Protein AF-A0A7L4TH81-F1 (afdb_monomer_lite)

Structure (mmCIF, N/CA/C/O backbone):
data_AF-A0A7L4TH81-F1
#
_entry.id   AF-A0A7L4TH81-F1
#
loop_
_atom_site.group_PDB
_atom_site.id
_atom_site.type_symbol
_atom_site.label_atom_id
_atom_site.label_alt_id
_atom_site.label_comp_id
_atom_site.label_asym_id
_atom_site.label_entity_id
_atom_site.label_seq_id
_atom_site.pdbx_PDB_ins_code
_atom_site.Cartn_x
_atom_site.Cartn_y
_atom_site.Cartn_z
_atom_site.occupancy
_atom_site.B_iso_or_equiv
_atom_site.auth_seq_id
_atom_site.auth_comp_id
_atom_site.auth_asym_id
_atom_site.auth_atom_id
_atom_site.pdbx_PDB_model_num
ATOM 1 N N . SER A 1 1 ? 35.036 -0.415 6.328 1.00 38.22 1 SER A N 1
ATOM 2 C CA . SER A 1 1 ? 33.886 0.152 5.597 1.00 38.22 1 SER A CA 1
ATOM 3 C C . SER A 1 1 ? 34.293 0.350 4.145 1.00 38.22 1 SER A C 1
ATOM 5 O O . SER A 1 1 ? 35.161 1.162 3.867 1.00 38.22 1 SER A O 1
ATOM 7 N N . HIS A 1 2 ? 33.745 -0.432 3.213 1.00 38.38 2 HIS A N 1
ATOM 8 C CA . HIS A 1 2 ? 33.987 -0.220 1.782 1.00 38.38 2 HIS A CA 1
ATOM 9 C C . HIS A 1 2 ? 32.913 0.715 1.226 1.00 38.38 2 HIS A C 1
ATOM 11 O O . HIS A 1 2 ? 31.805 0.289 0.920 1.00 38.38 2 HIS A O 1
ATOM 17 N N . THR A 1 3 ? 33.236 2.000 1.108 1.00 55.50 3 THR A N 1
ATOM 18 C CA . THR A 1 3 ? 32.456 2.965 0.329 1.00 55.50 3 THR A CA 1
ATOM 19 C C . THR A 1 3 ? 32.964 2.945 -1.108 1.00 55.50 3 THR A C 1
ATOM 21 O O . THR A 1 3 ? 33.905 3.655 -1.453 1.00 55.50 3 THR A O 1
ATOM 24 N N . THR A 1 4 ? 32.361 2.114 -1.954 1.00 43.94 4 THR A N 1
ATOM 25 C CA . THR A 1 4 ? 32.473 2.263 -3.409 1.00 43.94 4 THR A CA 1
ATOM 26 C C . THR A 1 4 ? 31.120 2.730 -3.929 1.00 43.94 4 THR A C 1
ATOM 28 O O . THR A 1 4 ? 30.242 1.936 -4.245 1.00 43.94 4 THR A O 1
ATOM 31 N N . SER A 1 5 ? 30.915 4.047 -3.990 1.00 56.84 5 SER A N 1
ATOM 32 C CA . SER A 1 5 ? 29.796 4.618 -4.743 1.00 56.84 5 SER A CA 1
ATOM 33 C C . SER A 1 5 ? 30.154 4.582 -6.232 1.00 56.84 5 SER A C 1
ATOM 35 O O . SER A 1 5 ? 30.574 5.582 -6.817 1.00 56.84 5 SER A O 1
ATOM 37 N N . GLY A 1 6 ? 30.068 3.399 -6.841 1.00 50.22 6 GLY A N 1
ATOM 38 C CA . GLY A 1 6 ? 30.010 3.288 -8.295 1.00 50.22 6 GLY A CA 1
ATOM 39 C C . GLY A 1 6 ? 28.703 3.895 -8.808 1.00 50.22 6 GLY A C 1
ATOM 40 O O . GLY A 1 6 ? 27.731 4.028 -8.066 1.00 50.22 6 GLY A O 1
ATOM 41 N N . VAL A 1 7 ? 28.650 4.284 -10.083 1.00 52.72 7 VAL A N 1
ATOM 42 C CA . VAL A 1 7 ? 27.395 4.763 -10.678 1.00 52.72 7 VAL A CA 1
ATOM 43 C C . VAL A 1 7 ? 26.375 3.619 -10.621 1.00 52.72 7 VAL A C 1
ATOM 45 O O . VAL A 1 7 ? 26.501 2.650 -11.367 1.00 52.72 7 VAL A O 1
ATOM 48 N N . HIS A 1 8 ? 25.381 3.733 -9.737 1.00 58.03 8 HIS A N 1
ATOM 49 C CA . HIS A 1 8 ? 24.304 2.764 -9.502 1.00 58.03 8 HIS A CA 1
ATOM 50 C C . HIS A 1 8 ? 23.376 2.660 -10.727 1.00 58.03 8 HIS A C 1
ATOM 52 O O . HIS A 1 8 ? 22.264 3.188 -10.735 1.00 58.03 8 HIS A O 1
ATOM 58 N N . LYS A 1 9 ? 23.859 2.069 -11.829 1.00 57.44 9 LYS A N 1
ATOM 59 C CA . LYS A 1 9 ? 23.144 2.036 -13.117 1.00 57.44 9 LYS A CA 1
ATOM 60 C C . LYS A 1 9 ? 22.202 0.849 -13.269 1.00 57.44 9 LYS A C 1
ATOM 62 O O . LYS A 1 9 ? 21.304 0.950 -14.091 1.00 57.44 9 LYS A O 1
ATOM 67 N N . TYR A 1 10 ? 22.409 -0.251 -12.539 1.00 69.06 10 TYR A N 1
ATOM 68 C CA . TYR A 1 10 ? 21.656 -1.505 -12.723 1.00 69.06 10 TYR A CA 1
ATOM 69 C C . TYR A 1 10 ? 21.375 -2.249 -11.413 1.00 69.06 10 TYR A C 1
ATOM 71 O O . TYR A 1 10 ? 21.100 -3.447 -11.429 1.00 69.06 10 TYR A O 1
ATOM 79 N N . ASP A 1 11 ? 21.435 -1.554 -10.280 1.00 74.44 11 ASP A N 1
ATOM 80 C CA . ASP A 1 11 ? 21.285 -2.178 -8.968 1.00 74.44 11 ASP A CA 1
ATOM 81 C C . ASP A 1 11 ? 19.938 -2.880 -8.835 1.00 74.44 11 ASP A C 1
ATOM 83 O O . ASP A 1 11 ? 18.881 -2.277 -8.996 1.00 74.44 11 ASP A O 1
ATOM 87 N N . ARG A 1 12 ? 19.959 -4.166 -8.507 1.00 82.31 12 ARG A N 1
ATOM 88 C CA . ARG A 1 12 ? 18.759 -4.969 -8.269 1.00 82.31 12 ARG A CA 1
ATOM 89 C C . ARG A 1 12 ? 18.584 -5.191 -6.768 1.00 82.31 12 ARG A C 1
ATOM 91 O O . ARG A 1 12 ? 18.718 -6.315 -6.305 1.00 82.31 12 ARG A O 1
ATOM 98 N N . TYR A 1 13 ? 18.295 -4.111 -6.031 1.00 84.06 13 TYR A N 1
ATOM 99 C CA . TYR A 1 13 ? 18.346 -4.039 -4.557 1.00 84.06 13 TYR A CA 1
ATOM 100 C C . TYR A 1 13 ? 17.735 -5.233 -3.798 1.00 84.06 13 TYR A C 1
ATOM 102 O O . TYR A 1 13 ? 18.307 -5.645 -2.797 1.00 84.06 13 TYR A O 1
ATOM 110 N N . PHE A 1 14 ? 16.615 -5.800 -4.265 1.00 88.00 14 PHE A N 1
ATOM 111 C CA . PHE A 1 14 ? 15.927 -6.921 -3.600 1.00 88.00 14 PHE A CA 1
ATOM 112 C C . PHE A 1 14 ? 15.995 -8.254 -4.369 1.00 88.00 14 PHE A C 1
ATOM 114 O O . PHE A 1 14 ? 15.381 -9.233 -3.949 1.00 88.00 14 PHE A O 1
ATOM 121 N N . HIS A 1 15 ? 16.745 -8.345 -5.474 1.00 89.19 15 HIS A N 1
ATOM 122 C CA . HIS A 1 15 ? 16.962 -9.633 -6.145 1.00 89.19 15 HIS A CA 1
ATOM 123 C C . HIS A 1 15 ? 18.175 -10.362 -5.564 1.00 89.19 15 HIS A C 1
ATOM 125 O O . HIS A 1 15 ? 19.057 -9.758 -4.955 1.00 89.19 15 HIS A O 1
ATOM 131 N N . HIS A 1 16 ? 18.240 -11.670 -5.803 1.00 89.75 16 HIS A N 1
ATOM 132 C CA . HIS A 1 16 ? 19.336 -12.519 -5.360 1.00 89.75 16 HIS A CA 1
ATOM 133 C C . HIS A 1 16 ? 19.726 -13.517 -6.464 1.00 89.75 16 HIS A C 1
ATOM 135 O O . HIS A 1 16 ? 18.900 -13.871 -7.299 1.00 89.75 16 HIS A O 1
ATOM 141 N N . GLY A 1 17 ? 20.994 -13.948 -6.493 1.00 86.81 17 GLY A N 1
ATOM 142 C CA . GLY A 1 17 ? 21.510 -14.860 -7.527 1.00 86.81 17 GLY A CA 1
ATOM 143 C C . GLY A 1 17 ? 21.065 -16.319 -7.359 1.00 86.81 17 GLY A C 1
ATOM 144 O O . GLY A 1 17 ? 20.709 -16.964 -8.335 1.00 86.81 17 GLY A O 1
ATOM 145 N N . LEU A 1 18 ? 21.067 -16.833 -6.121 1.00 92.00 18 LEU A N 1
ATOM 146 C CA . LEU A 1 18 ? 20.572 -18.185 -5.795 1.00 92.00 18 LEU A CA 1
ATOM 147 C C . LEU A 1 18 ? 19.044 -18.242 -5.636 1.00 92.00 18 LEU A C 1
ATOM 149 O O . LEU A 1 18 ? 18.378 -19.039 -6.286 1.00 92.00 18 LEU A O 1
ATOM 153 N N . TYR A 1 19 ? 18.479 -17.385 -4.784 1.00 91.69 19 TYR A N 1
ATOM 154 C CA . TYR A 1 19 ? 17.034 -17.280 -4.597 1.00 91.69 19 TYR A CA 1
ATOM 155 C C . TYR A 1 19 ? 16.410 -16.423 -5.704 1.00 91.69 19 TYR A C 1
ATOM 157 O O . TYR A 1 19 ? 16.454 -15.194 -5.639 1.00 91.69 19 TYR A O 1
ATOM 165 N N . ARG A 1 20 ? 15.833 -17.075 -6.721 1.00 92.38 20 ARG A N 1
ATOM 166 C CA . ARG A 1 20 ? 15.226 -16.410 -7.894 1.00 92.38 20 ARG A CA 1
ATOM 167 C C . ARG A 1 20 ? 14.155 -15.390 -7.513 1.00 92.38 20 ARG A C 1
ATOM 169 O O . ARG A 1 20 ? 14.146 -14.287 -8.053 1.00 92.38 20 ARG A O 1
ATOM 176 N N . SER A 1 21 ? 13.355 -15.717 -6.501 1.00 92.81 21 SER A N 1
ATOM 177 C CA . SER A 1 21 ? 12.304 -14.853 -5.958 1.00 92.81 21 SER A CA 1
ATOM 178 C C . SER A 1 21 ? 12.835 -13.642 -5.192 1.00 92.81 21 SER A C 1
ATOM 180 O O . SER A 1 21 ? 12.063 -12.765 -4.808 1.00 92.81 21 SER A O 1
ATOM 182 N N . GLY A 1 22 ? 14.151 -13.556 -4.984 1.00 93.56 22 GLY A N 1
ATOM 183 C CA . GLY A 1 22 ? 14.774 -12.496 -4.212 1.00 93.56 22 GLY A CA 1
ATOM 184 C C . GLY A 1 22 ? 14.288 -12.483 -2.765 1.00 93.56 22 GLY A C 1
ATOM 185 O O . GLY A 1 22 ? 13.975 -13.513 -2.176 1.00 93.56 22 GLY A O 1
ATOM 186 N N . TRP A 1 23 ? 14.234 -11.291 -2.187 1.00 94.44 23 TRP A N 1
ATOM 187 C CA . TRP A 1 23 ? 13.785 -11.055 -0.817 1.00 94.44 23 TRP A CA 1
ATOM 188 C C . TRP A 1 23 ? 12.258 -11.076 -0.719 1.00 94.44 23 TRP A C 1
ATOM 190 O O . TRP A 1 23 ? 11.613 -10.053 -0.489 1.00 94.44 23 TRP A O 1
ATOM 200 N N . THR A 1 24 ? 11.672 -12.250 -0.924 1.00 94.56 24 THR A N 1
ATOM 201 C CA . THR A 1 24 ? 10.226 -12.468 -0.868 1.00 94.56 24 THR A CA 1
ATOM 202 C C . THR A 1 24 ? 9.870 -13.663 0.006 1.00 94.56 24 THR A C 1
ATOM 204 O O . THR A 1 24 ? 10.671 -14.574 0.204 1.00 94.56 24 THR A O 1
ATOM 207 N N . TYR A 1 25 ? 8.647 -13.657 0.529 1.00 92.69 25 TYR A N 1
ATOM 208 C CA . TYR A 1 25 ? 8.031 -14.794 1.207 1.00 92.69 25 TYR A CA 1
ATOM 209 C C . TYR A 1 25 ? 6.573 -14.898 0.759 1.00 92.69 25 TYR A C 1
ATOM 211 O O . TYR A 1 25 ? 5.845 -13.909 0.836 1.00 92.69 25 TYR A O 1
ATOM 219 N N . GLU A 1 26 ? 6.155 -16.064 0.259 1.00 92.31 26 GLU A N 1
ATOM 220 C CA . GLU A 1 26 ? 4.779 -16.309 -0.215 1.00 92.31 26 GLU A CA 1
ATOM 221 C C . GLU A 1 26 ? 4.268 -15.222 -1.185 1.00 92.31 26 GLU A C 1
ATOM 223 O O . GLU A 1 26 ? 3.193 -14.644 -1.004 1.00 92.31 26 GLU A O 1
ATOM 228 N N . GLY A 1 27 ? 5.094 -14.861 -2.177 1.00 89.94 27 GLY A N 1
ATOM 229 C CA . GLY A 1 27 ? 4.764 -13.842 -3.183 1.00 89.94 27 GLY A CA 1
ATOM 230 C C . GLY A 1 27 ? 4.708 -12.402 -2.656 1.00 89.94 27 GLY A C 1
ATOM 231 O O . GLY A 1 27 ? 4.275 -11.503 -3.374 1.00 89.94 27 GLY A O 1
ATOM 232 N N . ARG A 1 28 ? 5.137 -12.150 -1.412 1.00 92.06 28 ARG A N 1
ATOM 233 C CA . ARG A 1 28 ? 5.172 -10.815 -0.799 1.00 92.06 28 ARG A CA 1
ATOM 234 C C . ARG A 1 28 ? 6.600 -10.328 -0.616 1.00 92.06 28 ARG A C 1
ATOM 236 O O . ARG A 1 28 ? 7.485 -11.096 -0.248 1.00 92.06 28 ARG A O 1
ATOM 243 N N . ALA A 1 29 ? 6.808 -9.035 -0.843 1.00 93.06 29 ALA A N 1
ATOM 244 C CA . ALA A 1 29 ? 8.087 -8.379 -0.610 1.00 93.06 29 ALA A CA 1
ATOM 245 C C . ALA A 1 29 ? 8.452 -8.417 0.881 1.00 93.06 29 ALA A C 1
ATOM 247 O O . ALA A 1 29 ? 7.649 -8.014 1.724 1.00 93.06 29 ALA A O 1
ATOM 248 N N . ILE A 1 30 ? 9.674 -8.834 1.206 1.00 93.44 30 ILE A N 1
ATOM 249 C CA . ILE A 1 30 ? 10.269 -8.627 2.527 1.00 93.44 30 ILE A CA 1
ATOM 250 C C . ILE A 1 30 ? 11.012 -7.290 2.479 1.00 93.44 30 ILE A C 1
ATOM 252 O O . ILE A 1 30 ? 11.959 -7.126 1.712 1.00 93.44 30 ILE A O 1
ATOM 256 N N . GLY A 1 31 ? 10.593 -6.322 3.297 1.00 89.88 31 GLY A N 1
ATOM 257 C CA . GLY A 1 31 ? 11.186 -4.985 3.338 1.00 89.88 31 GLY A CA 1
ATOM 258 C C . GLY A 1 31 ? 10.175 -3.899 2.988 1.00 89.88 31 GLY A C 1
ATOM 259 O O . GLY A 1 31 ? 9.183 -3.728 3.694 1.00 89.88 31 GLY A O 1
ATOM 260 N N . SER A 1 32 ? 10.436 -3.120 1.935 1.00 90.75 32 SER A N 1
ATOM 261 C CA . SER A 1 32 ? 9.547 -2.007 1.585 1.00 90.75 32 SER A CA 1
ATOM 262 C C . SER A 1 32 ? 8.301 -2.488 0.822 1.00 90.75 32 SER A C 1
ATOM 264 O O . SER A 1 32 ? 8.439 -3.209 -0.168 1.00 90.75 32 SER A O 1
ATOM 266 N N . PRO A 1 33 ? 7.091 -2.033 1.207 1.00 90.38 33 PRO A N 1
ATOM 267 C CA . PRO A 1 33 ? 5.828 -2.486 0.615 1.00 90.38 33 PRO A CA 1
ATOM 268 C C . PRO A 1 33 ? 5.580 -1.964 -0.810 1.00 90.38 33 PRO A C 1
ATOM 270 O O . PRO A 1 33 ? 4.605 -2.353 -1.441 1.00 90.38 33 PRO A O 1
ATOM 273 N N . PHE A 1 34 ? 6.429 -1.066 -1.320 1.00 93.56 34 PHE A N 1
ATOM 274 C CA . PHE A 1 34 ? 6.304 -0.503 -2.670 1.00 93.56 34 PHE A CA 1
ATOM 275 C C . PHE A 1 34 ? 7.177 -1.221 -3.707 1.00 93.56 34 PHE A C 1
ATOM 277 O O . PHE A 1 34 ? 7.141 -0.873 -4.891 1.00 93.56 34 PHE A O 1
ATOM 284 N N . PHE A 1 35 ? 7.951 -2.225 -3.288 1.00 93.69 35 PHE A N 1
ATOM 285 C CA . PHE A 1 35 ? 8.487 -3.210 -4.218 1.00 93.69 35 PHE A CA 1
ATOM 286 C C . PHE A 1 35 ? 7.381 -4.179 -4.623 1.00 93.69 35 PHE A C 1
ATOM 288 O O . PHE A 1 35 ? 6.596 -4.630 -3.795 1.00 93.69 35 PHE A O 1
ATOM 295 N N . THR A 1 36 ? 7.321 -4.481 -5.912 1.00 92.94 36 THR A N 1
ATOM 296 C CA . THR A 1 36 ? 6.323 -5.341 -6.537 1.00 92.94 36 THR A CA 1
ATOM 297 C C . THR A 1 36 ? 7.000 -6.657 -6.892 1.00 92.94 36 THR A C 1
ATOM 299 O O . THR A 1 36 ? 7.782 -6.675 -7.847 1.00 92.94 36 THR A O 1
ATOM 302 N N . PRO A 1 37 ? 6.763 -7.734 -6.124 1.00 94.19 37 PRO A N 1
ATOM 303 C CA . PRO A 1 37 ? 7.216 -9.062 -6.498 1.00 94.19 37 PRO A CA 1
ATOM 304 C C . PRO A 1 37 ? 6.689 -9.440 -7.878 1.00 94.19 37 PRO A C 1
ATOM 306 O O . PRO A 1 37 ? 5.565 -9.084 -8.240 1.00 94.19 37 PRO A O 1
ATOM 309 N N . ASP A 1 38 ? 7.512 -10.144 -8.640 1.00 92.75 38 ASP A N 1
ATOM 310 C CA . ASP A 1 38 ? 7.079 -10.772 -9.879 1.00 92.75 38 ASP A CA 1
ATOM 311 C C . ASP A 1 38 ? 6.140 -11.947 -9.541 1.00 92.75 38 ASP A C 1
ATOM 313 O O . ASP A 1 38 ? 6.543 -12.815 -8.757 1.00 92.75 38 ASP A O 1
ATOM 317 N N . PRO A 1 39 ? 4.903 -11.990 -10.077 1.00 91.81 39 PRO A N 1
ATOM 318 C CA . PRO A 1 39 ? 3.984 -13.109 -9.874 1.00 91.81 39 PRO A CA 1
ATOM 319 C C . PRO A 1 39 ? 4.573 -14.470 -10.258 1.00 91.81 39 PRO A C 1
ATOM 321 O O . PRO A 1 39 ? 4.205 -15.472 -9.649 1.00 91.81 39 PRO A O 1
ATOM 324 N N . ASP A 1 40 ? 5.512 -14.497 -11.207 1.00 92.69 40 ASP A N 1
ATOM 325 C CA . ASP A 1 40 ? 6.174 -15.723 -11.662 1.00 92.69 40 ASP A CA 1
ATOM 326 C C . ASP A 1 40 ? 7.321 -16.161 -10.730 1.00 92.69 40 ASP A C 1
ATOM 328 O O . ASP A 1 40 ? 7.974 -17.177 -10.963 1.00 92.69 40 ASP A O 1
ATOM 332 N N . GLY A 1 41 ? 7.580 -15.414 -9.650 1.00 90.62 41 GLY A N 1
ATOM 333 C CA . GLY A 1 41 ? 8.628 -15.733 -8.680 1.00 90.62 41 GLY A CA 1
ATOM 334 C C . GLY A 1 41 ? 10.038 -15.358 -9.145 1.00 90.62 41 GLY A C 1
ATOM 335 O O . GLY A 1 41 ? 11.016 -15.805 -8.551 1.00 90.62 41 GLY A O 1
ATOM 336 N N . GLU A 1 42 ? 10.164 -14.495 -10.155 1.00 91.06 42 GLU A N 1
ATOM 337 C CA . GLU A 1 42 ? 11.444 -14.047 -10.734 1.00 91.06 42 GLU A CA 1
ATOM 338 C C . GLU A 1 42 ? 11.977 -12.739 -10.115 1.00 91.06 42 GLU A C 1
ATOM 340 O O . GLU A 1 42 ? 12.651 -11.911 -10.741 1.00 91.06 42 GLU A O 1
ATOM 345 N N . GLY A 1 43 ? 11.709 -12.555 -8.823 1.00 91.38 43 GLY A N 1
ATOM 346 C CA . GLY A 1 43 ? 12.188 -11.423 -8.043 1.00 91.38 43 GLY A CA 1
ATOM 347 C C . GLY A 1 43 ? 11.185 -10.282 -8.031 1.00 91.38 43 GLY A C 1
ATOM 348 O O . GLY A 1 43 ? 10.104 -10.424 -7.471 1.00 91.38 43 GLY A O 1
ATOM 349 N N . PHE A 1 44 ? 11.566 -9.130 -8.584 1.00 93.25 44 PHE A N 1
ATOM 350 C CA . PHE A 1 44 ? 10.803 -7.888 -8.490 1.00 93.25 44 PHE A CA 1
ATOM 351 C C . PHE A 1 44 ? 10.664 -7.188 -9.841 1.00 93.25 44 PHE A C 1
ATOM 353 O O . PHE A 1 44 ? 11.635 -7.031 -10.582 1.00 93.25 44 PHE A O 1
ATOM 360 N N . LEU A 1 45 ? 9.459 -6.691 -10.117 1.00 92.25 45 LEU A N 1
ATOM 361 C CA . LEU A 1 45 ? 9.123 -5.947 -11.335 1.00 92.25 45 LEU A CA 1
ATOM 362 C C . LEU A 1 45 ? 9.636 -4.501 -11.310 1.00 92.25 45 LEU A C 1
ATOM 364 O O . LEU A 1 45 ? 9.722 -3.836 -12.343 1.00 92.25 45 LEU A O 1
ATOM 368 N N . ASN A 1 46 ? 9.992 -3.989 -10.132 1.00 92.38 46 ASN A N 1
ATOM 369 C CA . ASN A 1 46 ? 10.571 -2.666 -9.969 1.00 92.38 46 ASN A CA 1
ATOM 370 C C . ASN A 1 46 ? 11.798 -2.672 -9.061 1.00 92.38 46 ASN A C 1
ATOM 372 O O . ASN A 1 46 ? 11.887 -3.428 -8.101 1.00 92.38 46 ASN A O 1
ATOM 376 N N . ASN A 1 47 ? 12.733 -1.764 -9.347 1.00 89.75 47 ASN A N 1
ATOM 377 C CA . ASN A 1 47 ? 13.867 -1.487 -8.463 1.00 89.75 47 ASN A CA 1
ATOM 378 C C . ASN A 1 47 ? 13.929 -0.026 -7.989 1.00 89.75 47 ASN A C 1
ATOM 380 O O . ASN A 1 47 ? 14.767 0.319 -7.157 1.00 89.75 47 ASN A O 1
ATOM 384 N N . LYS A 1 48 ? 13.081 0.837 -8.564 1.00 90.50 48 LYS A N 1
ATOM 385 C CA . LYS A 1 48 ? 13.154 2.283 -8.410 1.00 90.50 48 LYS A CA 1
ATOM 386 C C . LYS A 1 48 ? 11.761 2.871 -8.295 1.00 90.50 48 LYS A C 1
ATOM 388 O O . LYS A 1 48 ? 11.007 2.947 -9.265 1.00 90.50 48 LYS A O 1
ATOM 393 N N . PHE A 1 49 ? 11.461 3.378 -7.113 1.00 93.19 49 PHE A N 1
ATOM 394 C CA . PHE A 1 49 ? 10.268 4.167 -6.864 1.00 93.19 49 PHE A CA 1
ATOM 395 C C . PHE A 1 49 ? 10.584 5.316 -5.910 1.00 93.19 49 PHE A C 1
ATOM 397 O O . PHE A 1 49 ? 11.625 5.355 -5.257 1.00 93.19 49 PHE A O 1
ATOM 404 N N . ARG A 1 50 ? 9.660 6.268 -5.837 1.00 95.50 50 ARG A N 1
ATOM 405 C CA . ARG A 1 50 ? 9.588 7.268 -4.771 1.00 95.50 50 ARG A CA 1
ATOM 406 C C . ARG A 1 50 ? 8.199 7.198 -4.173 1.00 95.50 50 ARG A C 1
ATOM 408 O O . ARG A 1 50 ? 7.235 7.159 -4.933 1.00 95.50 50 ARG A O 1
ATOM 415 N N . ALA A 1 51 ? 8.105 7.178 -2.853 1.00 97.06 51 ALA A N 1
ATOM 416 C CA . ALA A 1 51 ? 6.829 7.106 -2.165 1.00 97.06 51 ALA A CA 1
ATOM 417 C C . ALA A 1 51 ? 6.753 8.136 -1.039 1.00 97.06 51 ALA A C 1
ATOM 419 O O . ALA A 1 51 ? 7.748 8.415 -0.372 1.00 97.06 51 ALA A O 1
ATOM 420 N N . HIS A 1 52 ? 5.556 8.671 -0.838 1.00 97.94 52 HIS A N 1
ATOM 421 C CA . HIS A 1 52 ? 5.178 9.475 0.313 1.00 97.94 52 HIS A CA 1
ATOM 422 C C . HIS A 1 52 ? 4.067 8.730 1.045 1.00 97.94 52 HIS A C 1
ATOM 424 O O . HIS A 1 52 ? 3.115 8.280 0.410 1.00 97.94 52 HIS A O 1
ATOM 430 N N . HIS A 1 53 ? 4.202 8.587 2.360 1.00 98.06 53 HIS A N 1
ATOM 431 C CA . HIS A 1 53 ? 3.236 7.899 3.207 1.00 98.06 53 HIS A CA 1
ATOM 432 C C . HIS A 1 53 ? 2.883 8.789 4.392 1.00 98.06 53 HIS A C 1
ATOM 434 O O . HIS A 1 53 ? 3.777 9.315 5.054 1.00 98.06 53 HIS A O 1
ATOM 440 N N . ILE A 1 54 ? 1.589 8.962 4.641 1.00 98.38 54 ILE A N 1
ATOM 441 C CA . ILE A 1 54 ? 1.062 9.741 5.758 1.00 98.38 54 ILE A CA 1
ATOM 442 C C . ILE A 1 54 ? -0.004 8.899 6.454 1.00 98.38 54 ILE A C 1
ATOM 444 O O . ILE A 1 54 ? -0.874 8.317 5.805 1.00 98.38 54 ILE A O 1
ATOM 448 N N . GLY A 1 55 ? 0.068 8.857 7.782 1.00 98.38 55 GLY A N 1
ATOM 449 C CA . GLY A 1 55 ? -0.933 8.231 8.635 1.00 98.38 55 GLY A CA 1
ATOM 450 C C . GLY A 1 55 ? -1.572 9.261 9.555 1.00 98.38 55 GLY A C 1
ATOM 451 O O . GLY A 1 55 ? -0.873 10.054 10.182 1.00 98.38 55 GLY A O 1
ATOM 452 N N . ILE A 1 56 ? -2.897 9.233 9.643 1.00 98.25 56 ILE A N 1
ATOM 453 C CA . ILE A 1 56 ? -3.688 10.024 10.582 1.00 98.25 56 ILE A CA 1
ATOM 454 C C . ILE A 1 56 ? -4.475 9.034 11.427 1.00 98.25 56 ILE A C 1
ATOM 456 O O . ILE A 1 56 ? -5.178 8.177 10.899 1.00 98.25 56 ILE A O 1
ATOM 460 N N . GLY A 1 57 ? -4.353 9.133 12.742 1.00 97.38 57 GLY A N 1
ATOM 461 C CA . GLY A 1 57 ? -5.079 8.276 13.663 1.00 97.38 57 GLY A CA 1
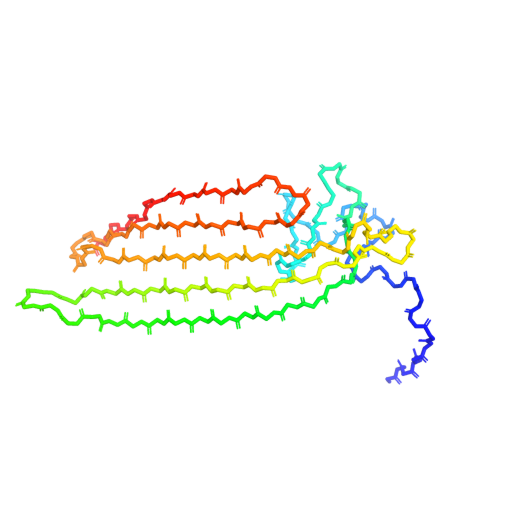ATOM 462 C C . GLY A 1 57 ? -5.581 9.073 14.846 1.00 97.38 57 GLY A C 1
ATOM 463 O O . GLY A 1 57 ? -5.004 10.097 15.211 1.00 97.38 57 GLY A O 1
ATOM 464 N N . GLY A 1 58 ? -6.661 8.593 15.441 1.00 94.69 58 GLY A N 1
ATOM 465 C CA . GLY A 1 58 ? -7.240 9.255 16.589 1.00 94.69 58 GLY A CA 1
ATOM 466 C C . GLY A 1 58 ? -8.417 8.507 17.176 1.00 94.69 58 GLY A C 1
ATOM 467 O O . GLY A 1 58 ? -8.743 7.377 16.811 1.00 94.69 58 GLY A O 1
ATOM 468 N N . GLN A 1 59 ? -9.041 9.182 18.124 1.00 93.25 59 GLN A N 1
ATOM 469 C CA . GLN A 1 59 ? -10.202 8.727 18.858 1.00 93.25 59 GLN A CA 1
ATOM 470 C C . GLN A 1 59 ? -11.230 9.847 18.800 1.00 93.25 59 GLN A C 1
ATOM 472 O O . GLN A 1 59 ? -10.998 10.926 19.338 1.00 93.25 59 GLN A O 1
ATOM 477 N N . TRP A 1 60 ? -12.335 9.617 18.098 1.00 86.69 60 TRP A N 1
ATOM 478 C CA . TRP A 1 60 ? -13.436 10.565 18.048 1.00 86.69 60 TRP A CA 1
ATOM 479 C C . TRP A 1 60 ? -14.350 10.331 19.260 1.00 86.69 60 TRP A C 1
ATOM 481 O O . TRP A 1 60 ? -14.900 9.231 19.391 1.00 86.69 60 TRP A O 1
ATOM 491 N N . PRO A 1 61 ? -14.515 11.312 20.164 1.00 79.75 61 PRO A N 1
ATOM 492 C CA . PRO A 1 61 ? -15.441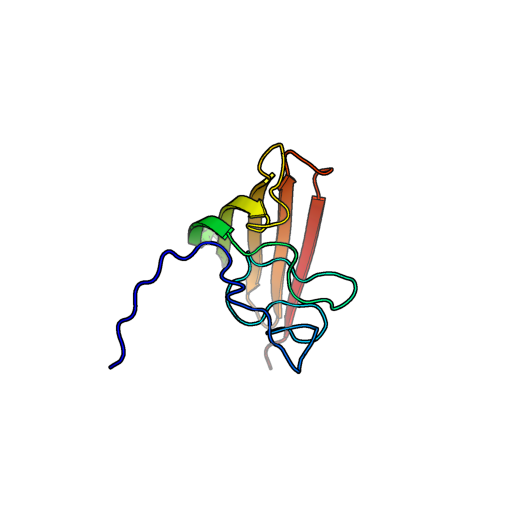 11.182 21.278 1.00 79.75 61 PRO A CA 1
ATOM 493 C C . PRO A 1 61 ? -16.884 11.266 20.763 1.00 79.75 61 PRO A C 1
ATOM 495 O O . PRO A 1 61 ? -17.263 12.226 20.094 1.00 79.75 61 PRO A O 1
ATOM 498 N N . ASN A 1 62 ? -17.694 10.256 21.068 1.00 73.56 62 ASN A N 1
ATOM 499 C CA . ASN A 1 62 ? -19.145 10.293 20.903 1.00 73.56 62 ASN A CA 1
ATOM 500 C C . ASN A 1 62 ? -19.802 10.299 22.296 1.00 73.56 62 ASN A C 1
ATOM 502 O O . ASN A 1 62 ? -19.181 9.900 23.279 1.00 73.56 62 ASN A O 1
ATOM 506 N N . LEU A 1 63 ? -21.068 10.712 22.383 1.00 66.06 63 LEU A N 1
ATOM 507 C CA . LEU A 1 63 ? -21.866 10.795 23.616 1.00 66.06 63 LEU A CA 1
ATOM 508 C C . LEU A 1 63 ? -21.975 9.461 24.386 1.00 66.06 63 LEU A C 1
ATOM 510 O O . LEU A 1 63 ? -22.366 9.465 25.548 1.00 66.06 63 LEU A O 1
ATOM 514 N N . VAL A 1 64 ? -21.647 8.331 23.747 1.00 67.19 64 VAL A N 1
ATOM 515 C CA . VAL A 1 64 ? -21.836 6.972 24.287 1.00 67.19 64 VAL A CA 1
ATOM 516 C C . VAL A 1 64 ? -20.535 6.153 24.336 1.00 67.19 64 VAL A C 1
ATOM 518 O O . VAL A 1 64 ? -20.383 5.308 25.211 1.00 67.19 64 VAL A O 1
ATOM 521 N N . HIS A 1 65 ? -19.590 6.365 23.413 1.00 74.88 65 HIS A N 1
ATOM 522 C CA . HIS A 1 65 ? -18.330 5.611 23.341 1.00 74.88 65 HIS A CA 1
ATOM 523 C C . HIS A 1 65 ? -17.276 6.337 22.491 1.00 74.88 65 HIS A C 1
ATOM 525 O O . HIS A 1 65 ? -17.584 7.251 21.727 1.00 74.88 65 HIS A O 1
ATOM 531 N N . THR A 1 66 ? -16.022 5.901 22.597 1.00 85.00 66 THR A N 1
ATOM 532 C CA . THR A 1 66 ? -14.911 6.415 21.788 1.00 85.00 66 THR A CA 1
ATOM 533 C C . THR A 1 66 ? -14.789 5.640 20.478 1.00 85.00 66 THR A C 1
ATOM 535 O O . THR A 1 66 ? -14.617 4.421 20.494 1.00 85.00 66 THR A O 1
ATOM 538 N N . ILE A 1 67 ? -14.824 6.346 19.346 1.00 90.44 67 ILE A N 1
ATOM 539 C CA . ILE A 1 67 ? -14.709 5.770 18.000 1.00 90.44 67 ILE A CA 1
ATOM 540 C C . ILE A 1 67 ? -13.256 5.927 17.525 1.00 90.44 67 ILE A C 1
ATOM 542 O O . ILE A 1 67 ? -12.846 7.021 17.128 1.00 90.44 67 ILE A O 1
ATOM 546 N N . PRO A 1 68 ? -12.426 4.874 17.592 1.00 94.19 68 PRO A N 1
ATOM 547 C CA . PRO A 1 68 ? -11.074 4.916 17.052 1.00 94.19 68 PRO A CA 1
ATOM 548 C C . PRO A 1 68 ? -11.137 4.989 15.522 1.00 94.19 68 PRO A C 1
ATOM 550 O O . PRO A 1 68 ? -11.967 4.336 14.885 1.00 94.19 68 PRO A O 1
ATOM 553 N N . TYR A 1 69 ? -10.214 5.716 14.916 1.00 95.88 69 TYR A N 1
ATOM 554 C CA . TYR A 1 69 ? -10.058 5.705 13.470 1.00 95.88 69 TYR A CA 1
ATOM 555 C C . TYR A 1 69 ? -8.585 5.762 13.084 1.00 95.88 69 TYR A C 1
ATOM 557 O O . TYR A 1 69 ? -7.740 6.281 13.819 1.00 95.88 69 TYR A O 1
ATOM 565 N N . LYS A 1 70 ? -8.283 5.218 11.910 1.00 98.12 70 LYS A N 1
ATOM 566 C CA . LYS A 1 70 ? -6.966 5.244 11.281 1.00 98.12 70 LYS A CA 1
ATOM 567 C C . LYS A 1 70 ? -7.153 5.409 9.776 1.00 98.12 70 LYS A C 1
ATOM 569 O O . LYS A 1 70 ? -7.804 4.593 9.132 1.00 98.12 70 LYS A O 1
ATOM 574 N N . LEU A 1 71 ? -6.564 6.464 9.234 1.00 98.44 71 LEU A N 1
ATOM 575 C CA . LEU A 1 71 ? -6.488 6.771 7.815 1.00 98.44 71 LEU A CA 1
ATOM 576 C C . LEU A 1 71 ? -5.023 6.684 7.384 1.00 98.44 71 LEU A C 1
ATOM 578 O O . LEU A 1 71 ? -4.180 7.414 7.902 1.00 98.44 71 LEU A O 1
ATOM 582 N N . LEU A 1 72 ? -4.715 5.802 6.440 1.00 98.62 72 LEU A N 1
ATOM 583 C CA . LEU A 1 72 ? -3.390 5.669 5.842 1.00 98.62 72 LEU A CA 1
ATOM 584 C C . LEU A 1 72 ? -3.463 6.052 4.371 1.00 98.62 72 LEU A C 1
ATOM 586 O O . LEU A 1 72 ? -4.262 5.489 3.624 1.00 98.62 72 LEU A O 1
ATOM 590 N N . LEU A 1 73 ? -2.610 6.983 3.957 1.00 98.62 73 LEU A N 1
ATOM 591 C CA . LEU A 1 73 ? -2.516 7.459 2.585 1.00 98.62 73 LEU A CA 1
ATOM 592 C C . LEU A 1 73 ? -1.091 7.259 2.079 1.00 98.62 73 LEU A C 1
ATOM 594 O O . LEU A 1 73 ? -0.128 7.664 2.730 1.00 98.62 73 LEU A O 1
ATOM 598 N N . SER A 1 74 ? -0.955 6.673 0.896 1.00 98.56 74 SER A N 1
ATOM 599 C CA . SER A 1 74 ? 0.333 6.526 0.226 1.00 98.56 74 SER A CA 1
ATOM 600 C C . SER A 1 74 ? 0.234 6.992 -1.213 1.00 98.56 74 SER A C 1
ATOM 602 O O . SER A 1 74 ? -0.672 6.596 -1.934 1.00 98.56 74 SER A O 1
ATOM 604 N N . PHE A 1 75 ? 1.212 7.762 -1.669 1.00 98.25 75 PHE A N 1
ATOM 605 C CA . PHE A 1 75 ? 1.416 8.028 -3.086 1.00 98.25 75 PHE A CA 1
ATOM 606 C C . PHE A 1 75 ? 2.779 7.489 -3.496 1.00 98.25 75 PHE A C 1
ATOM 608 O O . PHE A 1 75 ? 3.791 7.879 -2.918 1.00 98.25 75 PHE A O 1
ATOM 615 N N . ALA A 1 76 ? 2.814 6.614 -4.496 1.00 97.62 76 ALA A N 1
ATOM 616 C CA . ALA A 1 76 ? 4.035 6.022 -5.017 1.00 97.62 76 ALA A CA 1
ATOM 617 C C . ALA A 1 76 ? 4.160 6.273 -6.520 1.00 97.62 76 ALA A C 1
ATOM 619 O O . ALA A 1 76 ? 3.223 6.066 -7.286 1.00 97.62 76 ALA A O 1
ATOM 620 N N . ARG A 1 77 ? 5.354 6.675 -6.952 1.00 97.31 77 ARG A N 1
ATOM 621 C CA . ARG A 1 77 ? 5.745 6.755 -8.358 1.00 97.31 77 ARG A CA 1
ATOM 622 C C . ARG A 1 77 ? 6.810 5.715 -8.644 1.00 97.31 77 ARG A C 1
ATOM 624 O O . ARG A 1 77 ? 7.925 5.823 -8.135 1.00 97.31 77 ARG A O 1
ATOM 631 N N . ASN A 1 78 ? 6.465 4.749 -9.478 1.00 95.62 78 ASN A N 1
ATOM 632 C CA . ASN A 1 78 ? 7.288 3.625 -9.870 1.00 95.62 78 ASN A CA 1
ATOM 633 C C . ASN A 1 78 ? 7.863 3.841 -11.281 1.00 95.62 78 ASN A C 1
ATOM 635 O O . ASN A 1 78 ? 7.133 4.082 -12.248 1.00 95.62 78 ASN A O 1
ATOM 639 N N . ASP A 1 79 ? 9.189 3.773 -11.381 1.00 94.38 79 ASP A N 1
ATOM 640 C CA . ASP A 1 79 ? 9.932 3.942 -12.630 1.00 94.38 79 ASP A CA 1
ATOM 641 C C . ASP A 1 79 ? 10.197 2.592 -13.337 1.00 94.38 79 ASP A C 1
ATOM 643 O O . ASP A 1 79 ? 10.697 2.592 -14.465 1.00 94.38 79 ASP A O 1
ATOM 647 N N . GLY A 1 80 ? 9.857 1.462 -12.705 1.00 92.44 80 GLY A N 1
ATOM 648 C CA . GLY A 1 80 ? 10.200 0.111 -13.151 1.00 92.44 80 GLY A CA 1
ATOM 649 C C . GLY A 1 80 ? 11.613 -0.283 -12.715 1.00 92.44 80 GLY A C 1
ATOM 650 O O . GLY A 1 80 ? 12.047 0.017 -11.597 1.00 92.44 80 GLY A O 1
ATOM 651 N N . THR A 1 81 ? 12.344 -0.952 -13.602 1.00 90.06 81 THR A N 1
ATOM 652 C CA . THR A 1 81 ? 13.772 -1.255 -13.432 1.00 90.06 81 THR A CA 1
ATOM 653 C C . THR A 1 81 ? 14.621 -0.424 -14.395 1.00 90.06 81 THR A C 1
ATOM 655 O O . THR A 1 81 ? 14.115 0.270 -15.280 1.00 90.06 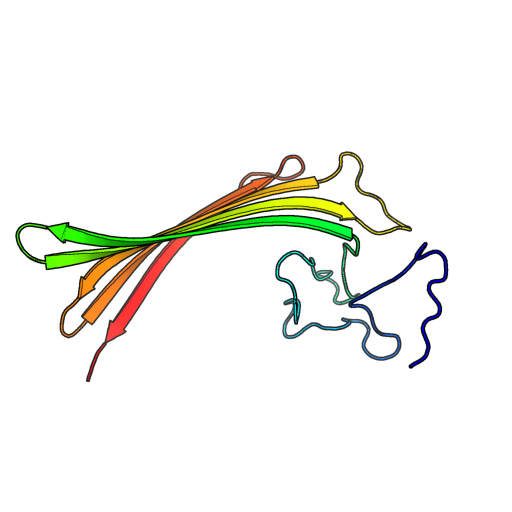81 THR A O 1
ATOM 658 N N . TYR A 1 82 ? 15.947 -0.488 -14.257 1.00 84.25 82 TYR A N 1
ATOM 659 C CA . TYR A 1 82 ? 16.841 0.154 -15.224 1.00 84.25 82 TYR A CA 1
ATOM 660 C C . TYR A 1 82 ? 16.755 -0.456 -16.629 1.00 84.25 82 TYR A C 1
ATOM 662 O O . TYR A 1 82 ? 16.845 0.297 -17.600 1.00 84.25 82 TYR A O 1
ATOM 670 N N . ALA A 1 83 ? 16.557 -1.777 -16.724 1.00 85.38 83 ALA A N 1
ATOM 671 C CA . ALA A 1 83 ? 16.429 -2.504 -17.987 1.00 85.38 83 ALA A CA 1
ATOM 672 C C . ALA A 1 83 ? 15.033 -2.339 -18.608 1.00 85.38 83 ALA A C 1
ATOM 674 O O . ALA A 1 83 ? 14.910 -2.096 -19.805 1.00 85.38 83 ALA A O 1
ATOM 675 N N . LEU A 1 84 ? 13.988 -2.410 -17.781 1.00 87.81 84 LEU A N 1
ATOM 676 C CA . LEU A 1 84 ? 12.588 -2.307 -18.184 1.00 87.81 84 LEU A CA 1
ATOM 677 C C . LEU A 1 84 ? 11.938 -1.135 -17.449 1.00 87.81 84 LEU A C 1
ATOM 679 O O . LEU A 1 84 ? 11.401 -1.274 -16.349 1.00 87.81 84 LEU A O 1
ATOM 683 N N . ARG A 1 85 ? 12.026 0.049 -18.062 1.00 90.69 85 ARG A N 1
ATOM 684 C CA . ARG A 1 85 ? 11.416 1.272 -17.528 1.00 90.69 85 ARG A CA 1
ATOM 685 C C . ARG A 1 85 ? 9.941 1.337 -17.887 1.00 90.69 85 ARG A C 1
ATOM 687 O O . ARG A 1 85 ? 9.589 1.183 -19.055 1.00 90.69 85 ARG A O 1
ATOM 694 N N . TYR A 1 86 ? 9.103 1.704 -16.926 1.00 93.44 86 TYR A N 1
ATOM 695 C CA . TYR A 1 86 ? 7.688 1.952 -17.191 1.00 93.44 86 TYR A CA 1
ATOM 696 C C . TYR A 1 86 ? 7.484 3.241 -17.997 1.00 93.44 86 TYR A C 1
ATOM 698 O O . TYR A 1 86 ? 8.024 4.305 -17.665 1.00 93.44 86 TYR A O 1
ATOM 706 N N . ARG A 1 87 ? 6.711 3.138 -19.086 1.00 92.75 87 ARG A N 1
ATOM 707 C CA . ARG A 1 87 ? 6.310 4.251 -19.959 1.00 92.75 87 ARG A CA 1
ATOM 708 C C . ARG A 1 87 ? 4.801 4.152 -20.252 1.00 92.75 87 ARG A C 1
ATOM 710 O O . ARG A 1 87 ? 4.419 3.279 -21.022 1.00 92.75 87 ARG A O 1
ATOM 717 N N . PRO A 1 88 ? 3.960 5.031 -19.676 1.00 93.62 88 PRO A N 1
ATOM 718 C CA . PRO A 1 88 ? 4.311 6.082 -18.720 1.00 93.62 88 PRO A CA 1
ATOM 719 C C . PRO A 1 88 ? 4.810 5.504 -17.387 1.00 93.62 88 PRO A C 1
ATOM 721 O O . PRO A 1 88 ? 4.598 4.335 -17.077 1.00 93.62 88 PRO A O 1
ATOM 724 N N . LYS A 1 89 ? 5.470 6.339 -16.576 1.00 95.25 89 LYS A N 1
ATOM 725 C CA . LYS A 1 89 ? 5.779 5.969 -15.188 1.00 95.25 89 LYS A CA 1
ATOM 726 C C . LYS A 1 89 ? 4.475 5.694 -14.447 1.00 95.25 89 LYS A C 1
ATOM 728 O O . LYS A 1 89 ? 3.503 6.438 -14.614 1.00 95.25 89 LYS A O 1
ATOM 733 N N . GLN A 1 90 ? 4.480 4.661 -13.621 1.00 96.75 90 GLN A N 1
ATOM 734 C CA . GLN A 1 90 ? 3.294 4.251 -12.893 1.00 96.75 90 GLN A CA 1
ATOM 735 C C . GLN A 1 90 ? 3.171 5.092 -11.621 1.00 96.75 90 GLN A C 1
ATOM 737 O O . GLN A 1 90 ? 4.063 5.093 -10.779 1.00 96.75 90 GLN A O 1
ATOM 742 N N . ASN A 1 91 ? 2.078 5.830 -11.494 1.00 97.75 91 ASN A N 1
ATOM 743 C CA . ASN A 1 91 ? 1.708 6.558 -10.292 1.00 97.75 91 ASN A CA 1
ATOM 744 C C . ASN A 1 91 ? 0.546 5.811 -9.645 1.00 97.75 91 ASN A C 1
ATOM 746 O O . ASN A 1 91 ? -0.465 5.558 -10.304 1.00 97.75 91 ASN A O 1
ATOM 750 N N . VAL A 1 92 ? 0.694 5.479 -8.368 1.00 97.88 92 VAL A N 1
ATOM 751 C CA . VAL A 1 92 ? -0.320 4.764 -7.601 1.00 97.88 92 VAL A CA 1
ATOM 752 C C . VAL A 1 92 ? -0.611 5.522 -6.320 1.00 97.88 92 VAL A C 1
ATOM 754 O O . VAL A 1 92 ? 0.301 5.854 -5.560 1.00 97.88 92 VAL A O 1
ATOM 757 N N . PHE A 1 93 ? -1.887 5.798 -6.093 1.00 98.44 93 PHE A N 1
ATOM 758 C CA . PHE A 1 93 ? -2.396 6.285 -4.823 1.00 98.44 93 PHE A CA 1
ATOM 759 C C . PHE A 1 93 ? -3.086 5.138 -4.088 1.00 98.44 93 PHE A C 1
ATOM 761 O O . PHE A 1 93 ? -3.926 4.450 -4.666 1.00 98.44 93 PHE A O 1
ATOM 768 N N . TYR A 1 94 ? -2.747 4.964 -2.817 1.00 98.31 94 TYR A N 1
ATOM 769 C CA . TYR A 1 94 ? -3.354 3.997 -1.917 1.00 98.31 94 TYR A CA 1
ATOM 770 C C . TYR A 1 94 ? -4.015 4.744 -0.765 1.00 98.31 94 TYR A C 1
ATOM 772 O O . TYR A 1 94 ? -3.389 5.606 -0.144 1.00 98.31 94 TYR A O 1
ATOM 780 N N . GLY A 1 95 ? -5.255 4.386 -0.457 1.00 98.50 95 GLY A N 1
ATOM 781 C CA . GLY A 1 95 ? -5.974 4.864 0.715 1.00 98.50 95 GLY A CA 1
ATOM 782 C C . GLY A 1 95 ? -6.520 3.687 1.510 1.00 98.50 95 GLY A C 1
ATOM 783 O O . GLY A 1 95 ? -7.073 2.758 0.928 1.00 98.50 95 GLY A O 1
ATOM 784 N N . LEU A 1 96 ? -6.376 3.731 2.829 1.00 98.62 96 LEU A N 1
ATOM 785 C CA . LEU A 1 96 ? -7.009 2.795 3.752 1.00 98.62 96 LEU A CA 1
ATOM 786 C C . LEU A 1 96 ? -7.654 3.577 4.892 1.00 98.62 96 LEU A C 1
ATOM 788 O O . LEU A 1 96 ? -6.968 4.312 5.599 1.00 98.62 96 LEU A O 1
ATOM 792 N N . LEU A 1 97 ? -8.950 3.372 5.089 1.00 98.50 97 LEU A N 1
ATOM 793 C CA . LEU A 1 97 ? -9.700 3.821 6.252 1.00 98.50 97 LEU A CA 1
ATOM 794 C C . LEU A 1 97 ? -10.054 2.608 7.113 1.00 98.50 97 LEU A C 1
ATOM 796 O O . LEU A 1 97 ? -10.538 1.601 6.605 1.00 98.50 97 LEU A O 1
ATOM 800 N N . ASP A 1 98 ? -9.829 2.720 8.413 1.00 98.19 98 ASP A N 1
ATOM 801 C CA . ASP A 1 98 ? -10.133 1.715 9.428 1.00 98.19 98 ASP A CA 1
ATOM 802 C C . ASP A 1 98 ? -10.837 2.423 10.590 1.00 98.19 98 ASP A C 1
ATOM 804 O O . ASP A 1 98 ? -10.278 3.356 11.173 1.00 98.19 98 ASP A O 1
ATOM 808 N N . VAL A 1 99 ? -12.078 2.032 10.883 1.00 96.88 99 VAL A N 1
ATOM 809 C CA . VAL A 1 99 ? -12.939 2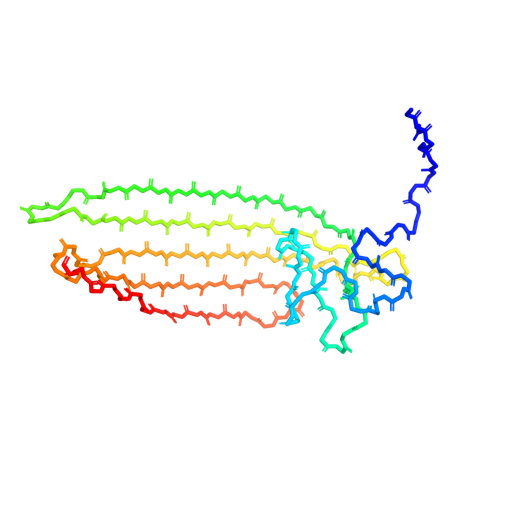.666 11.893 1.00 96.88 99 VAL A CA 1
ATOM 810 C C . VAL A 1 99 ? -13.451 1.603 12.853 1.00 96.88 99 VAL A C 1
ATOM 812 O O . VAL A 1 99 ? -14.015 0.596 12.428 1.00 96.88 99 VAL A O 1
ATOM 815 N N . GLY A 1 100 ? -13.282 1.831 14.156 1.00 95.06 100 GLY A N 1
ATOM 816 C CA . GLY A 1 100 ? -13.856 0.958 15.180 1.00 95.06 100 GLY A CA 1
ATOM 817 C C . GLY A 1 100 ? -15.309 1.310 15.456 1.00 95.06 100 GLY A C 1
ATOM 818 O O . GLY A 1 100 ? -15.624 2.460 15.743 1.00 95.06 100 GLY A O 1
ATOM 819 N N . LEU A 1 101 ? -16.180 0.310 15.393 1.00 91.12 101 LEU A N 1
ATOM 820 C CA . LEU A 1 101 ? -17.614 0.433 15.647 1.00 91.12 101 LEU A CA 1
ATOM 821 C C . LEU A 1 101 ? -17.976 0.048 17.080 1.00 91.12 101 LEU A C 1
ATOM 823 O O . LEU A 1 101 ? -18.816 0.689 17.701 1.00 91.12 101 LEU A O 1
ATOM 827 N N . LEU A 1 102 ? -17.352 -1.011 17.599 1.00 88.00 102 LEU A N 1
ATOM 828 C CA . LEU A 1 102 ? -17.606 -1.530 18.940 1.00 88.00 102 LEU A CA 1
ATOM 829 C C . LEU A 1 102 ? -16.276 -1.783 19.641 1.00 88.00 102 LEU A C 1
ATOM 831 O O . LEU A 1 102 ? -15.325 -2.272 19.031 1.00 88.00 102 LEU A O 1
ATOM 835 N N . ARG A 1 103 ? -16.223 -1.428 20.923 1.00 87.69 103 ARG A N 1
ATOM 836 C CA . ARG A 1 103 ? -15.050 -1.546 21.797 1.00 87.69 103 ARG A CA 1
ATOM 837 C C . ARG A 1 103 ? -15.494 -2.090 23.158 1.00 87.69 103 ARG A C 1
ATOM 839 O O . ARG A 1 103 ? -15.477 -1.367 24.149 1.00 87.69 103 ARG A O 1
ATOM 846 N N . THR A 1 104 ? -15.980 -3.331 23.188 1.00 86.94 104 THR A N 1
ATOM 847 C CA . THR A 1 104 ? -16.489 -3.992 24.409 1.00 86.94 104 THR A CA 1
ATOM 848 C C . THR A 1 104 ? -15.735 -5.309 24.653 1.00 86.94 104 THR A C 1
ATOM 850 O O . THR A 1 104 ? -14.514 -5.346 24.506 1.00 86.94 104 THR A O 1
ATOM 853 N N . THR A 1 105 ? -16.433 -6.398 24.997 1.00 91.38 105 THR A N 1
ATOM 854 C CA . THR A 1 105 ? -15.917 -7.777 24.926 1.00 91.38 105 THR A CA 1
ATOM 855 C C . THR A 1 105 ? -15.526 -8.157 23.493 1.00 91.38 105 THR A C 1
ATOM 857 O O . THR A 1 105 ? -14.678 -9.018 23.280 1.00 91.38 105 THR A O 1
ATOM 860 N N . ILE A 1 106 ? -16.119 -7.490 22.498 1.00 92.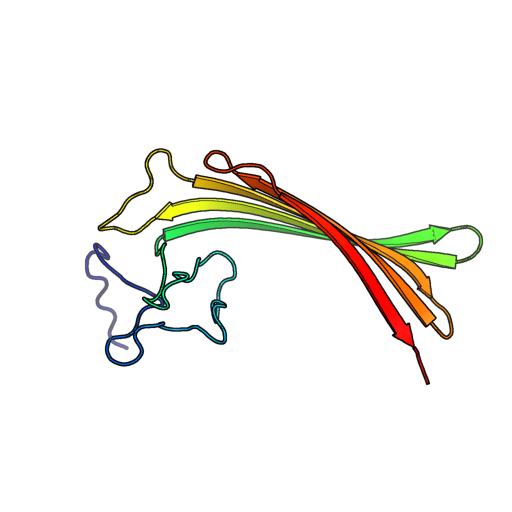75 106 ILE A N 1
ATOM 861 C CA . ILE A 1 106 ? -15.734 -7.604 21.094 1.00 92.75 106 ILE A CA 1
ATOM 862 C C . ILE A 1 106 ? -15.215 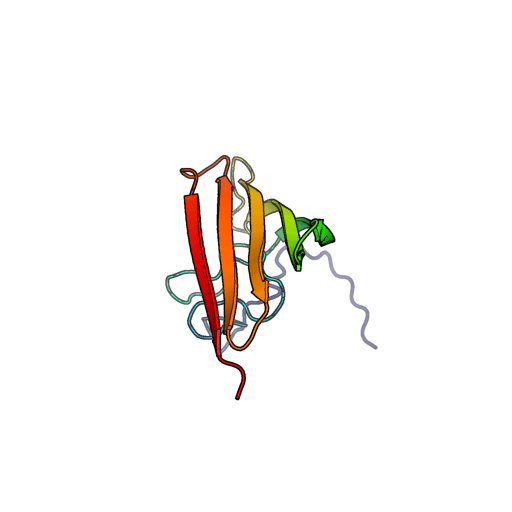-6.247 20.623 1.00 92.75 106 ILE A C 1
ATOM 864 O O . ILE A 1 106 ? -15.906 -5.231 20.736 1.00 92.75 106 ILE A O 1
ATOM 868 N N . ASP A 1 107 ? -14.013 -6.251 20.056 1.00 93.44 107 ASP A N 1
ATOM 869 C CA . ASP A 1 107 ? -13.521 -5.159 19.228 1.00 93.44 107 ASP A CA 1
ATOM 870 C C . ASP A 1 107 ? -13.923 -5.430 17.782 1.00 93.44 107 ASP A C 1
ATOM 872 O O . ASP A 1 107 ? -13.474 -6.406 17.180 1.00 93.44 107 ASP A O 1
ATOM 876 N N . LEU A 1 108 ? -14.775 -4.566 17.236 1.00 94.75 108 LEU A N 1
ATOM 877 C CA . LEU A 1 108 ? -15.238 -4.643 15.856 1.00 94.75 108 LEU A CA 1
ATOM 878 C C . LEU A 1 108 ? -14.801 -3.399 15.096 1.00 94.75 108 LEU A C 1
ATOM 880 O O . LEU A 1 108 ? -15.211 -2.289 15.437 1.00 94.75 108 LEU A O 1
ATOM 884 N N . ASN A 1 109 ? -14.058 -3.601 14.016 1.00 96.75 109 ASN A N 1
ATOM 885 C CA . ASN A 1 109 ? -13.684 -2.562 13.073 1.00 96.75 109 ASN A CA 1
ATOM 886 C C . ASN A 1 109 ? -14.214 -2.876 11.676 1.00 96.75 109 ASN A C 1
ATOM 888 O O . ASN A 1 109 ? -14.270 -4.033 11.257 1.00 96.75 109 ASN A O 1
ATOM 892 N N . VAL A 1 110 ? -14.514 -1.818 10.933 1.00 97.75 110 VAL A N 1
ATOM 893 C CA . VAL A 1 110 ? -14.747 -1.863 9.490 1.00 97.75 110 VAL A CA 1
ATOM 894 C C . VAL A 1 110 ? -13.616 -1.154 8.768 1.00 97.75 110 VAL A C 1
ATOM 896 O O . VAL A 1 110 ? -13.089 -0.145 9.236 1.00 97.75 110 VAL A O 1
ATOM 899 N N . GLN A 1 111 ? -13.241 -1.697 7.618 1.00 98.38 111 GLN A N 1
ATOM 900 C CA . GLN A 1 111 ? -12.153 -1.198 6.796 1.00 98.38 111 GLN A CA 1
ATOM 901 C C . GLN A 1 111 ? -12.641 -0.959 5.372 1.00 98.38 111 GLN A C 1
ATOM 903 O O . GLN A 1 111 ? -13.409 -1.752 4.832 1.00 98.38 111 GLN A O 1
ATOM 908 N N . ALA A 1 112 ? -12.164 0.118 4.760 1.00 98.56 112 ALA A N 1
ATOM 909 C CA . ALA A 1 112 ? -12.364 0.430 3.354 1.00 98.56 112 ALA A CA 1
ATOM 910 C C . ALA A 1 112 ? -11.024 0.838 2.738 1.00 98.56 112 ALA A C 1
ATOM 912 O O . ALA A 1 112 ? -10.280 1.630 3.315 1.00 98.56 112 ALA A O 1
ATOM 913 N N . GLY A 1 113 ? -10.710 0.289 1.572 1.00 98.56 113 GLY A N 1
ATOM 914 C CA . GLY A 1 113 ? -9.451 0.495 0.871 1.00 98.56 113 GLY A CA 1
ATOM 915 C C . GLY A 1 113 ? -9.665 0.885 -0.584 1.00 98.56 113 GLY A C 1
ATOM 916 O O . GLY A 1 113 ? -10.631 0.461 -1.221 1.00 98.56 113 GLY A O 1
ATOM 917 N N . VAL A 1 114 ? -8.741 1.676 -1.119 1.00 98.56 114 VAL A N 1
ATOM 918 C CA . VAL A 1 114 ? -8.715 2.073 -2.527 1.00 98.56 114 VAL A CA 1
ATOM 919 C C . VAL A 1 114 ? -7.286 2.082 -3.063 1.00 98.56 114 VAL A C 1
ATOM 921 O O . VAL A 1 114 ? -6.358 2.518 -2.384 1.00 98.56 114 VAL A O 1
ATOM 924 N N . GLU A 1 115 ? -7.127 1.629 -4.301 1.00 98.31 115 GLU A N 1
ATOM 925 C CA . GLU A 1 115 ? -5.917 1.751 -5.111 1.00 98.31 115 GLU A CA 1
ATOM 926 C C . GLU A 1 115 ? -6.296 2.405 -6.442 1.00 98.31 115 GLU A C 1
ATOM 928 O O . GLU A 1 115 ? -7.074 1.854 -7.225 1.00 98.31 115 GLU A O 1
ATOM 933 N N . LEU A 1 116 ? -5.743 3.586 -6.703 1.00 98.31 116 LEU A N 1
ATOM 934 C CA . LEU A 1 116 ? -5.928 4.315 -7.953 1.00 98.31 116 LEU A CA 1
ATOM 935 C C . LEU A 1 116 ? -4.603 4.331 -8.705 1.00 98.31 116 LEU A C 1
ATOM 937 O O . LEU A 1 116 ? -3.615 4.887 -8.222 1.00 98.31 116 LEU A O 1
ATOM 941 N N . ASN A 1 117 ? -4.586 3.726 -9.888 1.00 96.94 117 ASN A N 1
ATOM 942 C CA . ASN A 1 117 ? -3.395 3.554 -10.706 1.00 96.94 117 ASN A CA 1
ATOM 943 C C . ASN A 1 117 ? -3.615 4.201 -12.079 1.00 96.94 117 ASN A C 1
ATOM 945 O O . ASN A 1 117 ? -4.660 4.025 -12.692 1.00 96.94 117 ASN A O 1
ATOM 949 N N . ASN A 1 118 ? -2.634 4.943 -12.591 1.00 97.31 118 ASN A N 1
ATOM 950 C CA . ASN A 1 118 ? -2.733 5.567 -13.917 1.00 97.31 118 ASN A CA 1
ATOM 951 C C . ASN A 1 118 ? -2.523 4.595 -15.096 1.00 97.31 118 ASN A C 1
ATOM 953 O O . ASN A 1 118 ? -2.657 5.002 -16.246 1.00 97.31 118 ASN A O 1
ATOM 957 N N . THR A 1 119 ? -2.131 3.350 -14.823 1.00 95.31 119 THR A N 1
ATOM 958 C CA . THR A 1 119 ? -1.811 2.314 -15.825 1.00 95.31 119 THR A CA 1
ATOM 959 C C . THR A 1 119 ? -2.653 1.047 -15.690 1.00 95.31 119 THR A C 1
ATOM 961 O O . THR A 1 119 ? -2.493 0.124 -16.481 1.00 95.31 119 THR A O 1
ATOM 964 N N . ALA A 1 120 ? -3.540 0.983 -14.700 1.00 94.50 120 ALA A N 1
ATOM 965 C CA . ALA A 1 120 ? -4.389 -0.172 -14.438 1.00 94.50 120 ALA A CA 1
ATOM 966 C C . ALA A 1 120 ? -5.759 0.291 -13.938 1.00 94.50 120 ALA A C 1
ATOM 968 O O . ALA A 1 120 ? -5.910 1.422 -13.478 1.00 94.50 120 ALA A O 1
ATOM 969 N N . SER A 1 121 ? -6.755 -0.588 -14.009 1.00 97.31 121 SER A N 1
ATOM 970 C CA . SER A 1 121 ? -8.079 -0.313 -13.453 1.00 97.31 121 SER A CA 1
ATOM 971 C C . SER A 1 121 ? -8.008 -0.061 -11.938 1.00 97.31 121 SER A C 1
ATOM 973 O O . SER A 1 121 ? -7.194 -0.693 -11.256 1.00 97.31 121 SER A O 1
ATOM 975 N N . PRO A 1 122 ? -8.854 0.836 -11.396 1.00 97.44 122 PRO A N 1
ATOM 976 C CA . PRO A 1 122 ? -8.903 1.087 -9.962 1.00 97.44 122 PRO A CA 1
ATOM 977 C C . PRO A 1 122 ? -9.346 -0.171 -9.211 1.00 97.44 122 PRO A C 1
ATOM 979 O O . PRO A 1 122 ? -10.167 -0.945 -9.707 1.00 97.44 122 PRO A O 1
ATOM 982 N N . LYS A 1 123 ? -8.824 -0.355 -7.998 1.00 98.06 123 LYS A N 1
ATOM 983 C CA . LYS A 1 123 ? -9.232 -1.437 -7.097 1.00 98.06 123 LYS A CA 1
ATOM 984 C C . LYS A 1 123 ? -9.829 -0.846 -5.833 1.00 98.06 123 LYS A C 1
ATOM 986 O O . LYS A 1 123 ? -9.328 0.143 -5.299 1.00 98.06 123 LYS A O 1
ATOM 991 N N . PHE A 1 124 ? -10.872 -1.492 -5.337 1.00 98.19 124 PHE A N 1
ATOM 992 C CA . PHE A 1 124 ? -11.529 -1.147 -4.085 1.00 98.19 124 PHE A CA 1
ATOM 993 C C . PHE A 1 124 ? -11.567 -2.386 -3.201 1.00 98.19 124 PHE A C 1
ATOM 995 O O . PHE A 1 124 ? -11.646 -3.509 -3.698 1.00 98.19 124 PHE A O 1
ATOM 1002 N N . GLY A 1 125 ? -11.507 -2.182 -1.894 1.00 98.00 125 GLY A N 1
ATOM 1003 C CA . GLY A 1 125 ? -11.594 -3.248 -0.909 1.00 98.00 125 GLY A CA 1
ATOM 1004 C C . GLY A 1 125 ? -12.434 -2.811 0.276 1.00 98.00 125 GLY A C 1
ATOM 1005 O O . GLY A 1 125 ? -12.480 -1.632 0.619 1.00 98.00 125 GLY A O 1
ATOM 1006 N N . ALA A 1 126 ? -13.082 -3.772 0.915 1.00 98.19 126 ALA A N 1
ATOM 1007 C CA . ALA A 1 126 ? -13.731 -3.588 2.200 1.00 98.19 126 ALA A CA 1
ATOM 1008 C C . ALA A 1 126 ? -13.401 -4.786 3.090 1.00 98.19 126 ALA A C 1
ATOM 1010 O O . ALA A 1 126 ? -13.123 -5.877 2.590 1.00 98.19 126 ALA A O 1
ATOM 1011 N N . GLY A 1 127 ? -13.409 -4.584 4.401 1.00 97.94 127 GLY A N 1
ATOM 1012 C CA . GLY A 1 127 ? -13.057 -5.618 5.362 1.00 97.94 127 GLY A CA 1
ATOM 1013 C C . GLY A 1 127 ? -13.710 -5.396 6.713 1.00 97.94 127 GLY A C 1
ATOM 1014 O O . GLY A 1 127 ? -14.130 -4.291 7.052 1.00 97.94 127 GLY A O 1
ATOM 1015 N N . VAL A 1 128 ? -13.776 -6.470 7.490 1.00 97.56 128 VAL A N 1
ATOM 1016 C CA . VAL A 1 128 ? -14.209 -6.453 8.884 1.00 97.56 128 VAL A CA 1
ATOM 1017 C C . VAL A 1 128 ? -13.102 -7.090 9.707 1.00 97.56 128 VAL A C 1
ATOM 1019 O O . VAL A 1 128 ? -12.590 -8.148 9.348 1.00 97.56 128 VAL A O 1
ATOM 1022 N N . HIS A 1 129 ? -12.729 -6.443 10.804 1.00 96.44 129 HIS A N 1
ATOM 1023 C CA . HIS A 1 129 ? -11.760 -6.966 11.755 1.00 96.44 129 HIS A CA 1
ATOM 1024 C C . HIS A 1 129 ? -12.447 -7.129 13.107 1.00 96.44 129 HIS A C 1
ATOM 1026 O O . HIS A 1 129 ? -12.940 -6.157 13.676 1.00 96.44 129 HIS A O 1
ATOM 1032 N N . LEU A 1 130 ? -12.505 -8.370 13.588 1.00 96.12 130 LEU A N 1
ATOM 1033 C CA . LEU A 1 130 ? -13.175 -8.745 14.825 1.00 96.12 130 LEU A CA 1
ATOM 1034 C C . LEU A 1 130 ? -12.172 -9.415 15.757 1.00 96.12 130 LEU A C 1
ATOM 1036 O O . LEU A 1 130 ? -11.515 -10.380 15.373 1.00 96.12 130 LEU A O 1
ATOM 1040 N N . VAL A 1 131 ? -12.090 -8.924 16.989 1.00 96.19 131 VAL A N 1
ATOM 1041 C CA . VAL A 1 131 ? -11.277 -9.523 18.050 1.00 96.19 131 VAL A CA 1
ATOM 1042 C C . VAL A 1 131 ? -12.150 -9.720 19.278 1.00 96.19 131 VAL A C 1
ATOM 1044 O O . VAL A 1 131 ? -12.678 -8.758 19.833 1.00 96.19 131 VAL A O 1
ATOM 1047 N N . TYR A 1 132 ? -12.293 -10.971 19.707 1.00 94.50 132 TYR A N 1
ATOM 1048 C CA . TYR A 1 132 ? -12.923 -11.306 20.979 1.00 94.50 132 TYR A CA 1
ATOM 1049 C C . TYR A 1 132 ? -11.888 -11.211 22.102 1.00 94.50 132 TYR A C 1
ATOM 1051 O O . TYR A 1 132 ? -10.808 -11.798 22.003 1.00 94.50 132 TYR A O 1
ATOM 1059 N N . LYS A 1 133 ? -12.208 -10.460 23.155 1.00 91.19 133 LYS A N 1
ATOM 1060 C CA . LYS A 1 133 ? -11.370 -10.305 24.344 1.00 91.19 133 LYS A CA 1
ATOM 1061 C C . LYS A 1 133 ? -11.890 -11.246 25.428 1.00 91.19 133 LYS A C 1
ATOM 1063 O O . LYS A 1 133 ? -13.026 -11.089 25.873 1.00 91.19 133 LYS A O 1
ATOM 1068 N N . LEU A 1 134 ? -11.060 -12.231 25.779 1.00 82.44 134 LEU A N 1
ATOM 1069 C CA . LEU A 1 134 ? -11.252 -13.110 26.937 1.00 82.44 134 LEU A CA 1
ATOM 1070 C C . LEU A 1 134 ? -11.082 -12.332 28.244 1.00 82.44 134 LEU A C 1
ATOM 1072 O O . LEU A 1 134 ? -10.219 -11.424 28.271 1.00 82.44 134 LEU A O 1
#

pLDDT: mean 89.85, std 12.5, range [38.22, 98.62]

Secondary structure (DSSP, 8-state):
--------SS--TT--SS-TT-SEETTEESS-TTS-B-TTSSSBS-SEEEEEEEEEEEEEE-SSSEEEEEEEEEEEEEEE-SSSEEEEEEEEEEEEEEEEEEESSEEEEEEEEEEEESSS--EEEEEEEEEE--

Radius of gyration: 19.57 Å; chains: 1; bounding box: 56×29×47 Å

Sequence (134 aa):
SHTTSGVHKYDRYFHHGLYRSGWTYEGRAIGSPFFTPDPDGEGFLNNKFRAHHIGIGGQWPNLVHTIPYKLLLSFARNDGTYALRYRPKQNVFYGLLDVGLLRTTIDLNVQAGVELNNTASPKFGAGVHLVYKL

Foldseek 3Di:
DDDDPDPPQFDPPQADDPQQLGCDDPLAHDDDRPFHGDPVSRHTQADDKDKDKDKDWDWDDDPPDTKTKIKIKMWMWTQTGSVDGDVVTKIKIKIKIKIWDDDDQKTKIKMKIWIDIPVDDIDIDIDIDIDGHD